Protein AF-A0A3D4B7D9-F1 (afdb_monomer_lite)

Secondary structure (DSSP, 8-state):
--SHHHHHHHHHHHHHHHHHHHHHHHHHHHS-----------SSPPP----SSEEEEEEEE-SSSSSS-EEEEEEEE--SSTT--EEEEEEE-B---SS---B-SS-EEEEEEES---EEEE--SSSSS-EEEEEE--BTTB--EEEEE---

Foldseek 3Di:
DPVVVVCVVCVVVVVVVVVVVVVVVCVVVPPPDDPPPPDDDDPDPDDDDDDPADWLDKDWAQAVPPPHIKIWTKGFPPPVPPQPGWIWIWIFDFPDDPPDTDTDPDIDIDTDGADKRDWDWDQPPPPPHTWIWIWHPDTPPGHIDTDIGHDD

Radius of gyration: 31.97 Å; chains: 1; bounding box: 98×68×41 Å

Structure (mmCIF, N/CA/C/O backbone):
data_AF-A0A3D4B7D9-F1
#
_entry.id   AF-A0A3D4B7D9-F1
#
loop_
_atom_site.group_PDB
_atom_site.id
_atom_site.type_symbol
_atom_site.label_atom_id
_atom_site.label_alt_id
_atom_site.label_comp_id
_atom_site.label_asym_id
_atom_site.label_entity_id
_atom_site.label_seq_id
_atom_site.pdbx_PDB_ins_code
_atom_site.Cartn_x
_atom_site.Cartn_y
_atom_site.Cartn_z
_atom_site.occupancy
_atom_site.B_iso_or_equiv
_atom_site.auth_seq_id
_atom_site.auth_comp_id
_atom_site.auth_asym_id
_atom_site.auth_atom_id
_atom_site.pdbx_PDB_model_num
ATOM 1 N N . MET A 1 1 ? -75.324 52.880 3.371 1.00 54.16 1 MET A N 1
ATOM 2 C CA . MET A 1 1 ? -75.728 51.461 3.255 1.00 54.16 1 MET A CA 1
ATOM 3 C C . MET A 1 1 ? -75.235 50.904 1.916 1.00 54.16 1 MET A C 1
ATOM 5 O O . MET A 1 1 ? -76.023 50.635 1.029 1.00 54.16 1 MET A O 1
ATOM 9 N N . ALA A 1 2 ? -73.912 50.842 1.736 1.00 48.03 2 ALA A N 1
ATOM 10 C CA . ALA A 1 2 ? -73.260 50.334 0.514 1.00 48.03 2 ALA A CA 1
ATOM 11 C C . ALA A 1 2 ? -71.881 49.701 0.804 1.00 48.03 2 ALA A C 1
ATOM 13 O O . ALA A 1 2 ? -71.382 48.933 -0.006 1.00 48.03 2 ALA A O 1
ATOM 14 N N . ILE A 1 3 ? -71.291 49.979 1.976 1.00 47.78 3 ILE A N 1
ATOM 15 C CA . ILE A 1 3 ? -69.984 49.443 2.389 1.00 47.78 3 ILE A CA 1
ATOM 16 C C . ILE A 1 3 ? -70.111 47.989 2.891 1.00 47.78 3 ILE A C 1
ATOM 18 O O . ILE A 1 3 ? -69.308 47.150 2.512 1.00 47.78 3 ILE A O 1
ATOM 22 N N . TYR A 1 4 ? -71.185 47.653 3.617 1.00 50.28 4 TYR A N 1
ATOM 23 C CA . TYR A 1 4 ? -71.401 46.303 4.170 1.00 50.28 4 TYR A CA 1
ATOM 24 C C . TYR A 1 4 ? -71.757 45.214 3.142 1.00 50.28 4 TYR A C 1
ATOM 26 O O . TYR A 1 4 ? -71.661 44.039 3.458 1.00 50.28 4 TYR A O 1
ATOM 34 N N . ILE A 1 5 ? -72.162 45.567 1.915 1.00 49.62 5 ILE A N 1
ATOM 35 C CA . ILE A 1 5 ? -72.546 44.564 0.896 1.00 49.62 5 ILE A CA 1
ATOM 36 C C . ILE A 1 5 ? -71.310 44.044 0.137 1.00 49.62 5 ILE A C 1
ATOM 38 O O . ILE A 1 5 ? -71.351 42.982 -0.480 1.00 49.62 5 ILE A O 1
ATOM 42 N N . LEU A 1 6 ? -70.193 44.781 0.174 1.00 45.75 6 LEU A N 1
ATOM 43 C CA . LEU A 1 6 ? -68.966 44.370 -0.508 1.00 45.75 6 LEU A CA 1
ATOM 44 C C . LEU A 1 6 ? -68.159 43.351 0.307 1.00 45.75 6 LEU A C 1
ATOM 46 O O . LEU A 1 6 ? -67.521 42.503 -0.306 1.00 45.75 6 LEU A O 1
ATOM 50 N N . GLU A 1 7 ? -68.211 43.385 1.644 1.00 53.72 7 GLU A N 1
ATOM 51 C CA . GLU A 1 7 ? -67.466 42.445 2.501 1.00 53.72 7 GLU A CA 1
ATOM 52 C C . GLU A 1 7 ? -67.925 40.991 2.294 1.00 53.72 7 GLU A C 1
ATOM 54 O O . GLU A 1 7 ? -67.091 40.133 1.999 1.00 53.72 7 GLU A O 1
ATOM 59 N N . ASP A 1 8 ? -69.237 40.730 2.275 1.00 58.09 8 ASP A N 1
ATOM 60 C CA . ASP A 1 8 ? -69.790 39.379 2.066 1.00 58.09 8 ASP A CA 1
ATOM 61 C C . ASP A 1 8 ? -69.411 38.763 0.706 1.00 58.09 8 ASP A C 1
ATOM 63 O O . ASP A 1 8 ? -69.271 37.545 0.581 1.00 58.09 8 ASP A O 1
ATOM 67 N N . LYS A 1 9 ? -69.218 39.589 -0.334 1.00 57.69 9 LYS A N 1
ATOM 68 C CA . LYS A 1 9 ? -68.866 39.102 -1.679 1.00 57.69 9 LYS A CA 1
ATOM 69 C C . LYS A 1 9 ? -67.440 38.540 -1.736 1.00 57.69 9 LYS A C 1
ATOM 71 O O . LYS A 1 9 ? -67.188 37.617 -2.509 1.00 57.69 9 LYS A O 1
ATOM 76 N N . TYR A 1 10 ? -66.523 39.073 -0.927 1.00 53.59 10 TYR A N 1
ATOM 77 C CA . TYR A 1 10 ? -65.098 38.730 -0.977 1.00 53.59 10 TYR A CA 1
ATOM 78 C C . TYR A 1 10 ? -64.628 37.860 0.198 1.00 53.59 10 TYR A C 1
ATOM 80 O O . TYR A 1 10 ? -63.494 37.394 0.172 1.00 53.59 10 TYR A O 1
ATOM 88 N N . GLU A 1 11 ? -65.479 37.563 1.186 1.00 66.69 11 GLU A N 1
ATOM 89 C CA . GLU A 1 11 ? -65.203 36.629 2.298 1.00 66.69 11 GLU A CA 1
ATOM 90 C C . GLU A 1 11 ? -64.616 35.288 1.813 1.00 66.69 11 GLU A C 1
ATOM 92 O O . GLU A 1 11 ? -63.596 34.814 2.323 1.00 66.69 11 GLU A O 1
ATOM 97 N N . SER A 1 12 ? -65.201 34.705 0.759 1.00 63.66 12 SER A N 1
ATOM 98 C CA . SER A 1 12 ? -64.727 33.440 0.176 1.00 63.66 12 SER A CA 1
ATOM 99 C C . SER A 1 12 ? -63.364 33.567 -0.519 1.00 63.66 12 SER A C 1
ATOM 101 O O . SER A 1 12 ? -62.522 32.671 -0.403 1.00 63.66 12 SER A O 1
ATOM 103 N N . GLU A 1 13 ? -63.100 34.696 -1.180 1.00 68.12 13 GLU A N 1
ATOM 104 C CA . GLU A 1 13 ? -61.814 34.998 -1.815 1.00 68.12 13 GLU A CA 1
ATOM 105 C C . GLU A 1 13 ? -60.737 35.283 -0.762 1.00 68.12 13 GLU A C 1
ATOM 107 O O . GLU A 1 13 ? -59.624 34.779 -0.873 1.00 68.12 13 GLU A O 1
ATOM 112 N N . ILE A 1 14 ? -61.071 35.987 0.323 1.00 66.56 14 ILE A N 1
ATOM 113 C CA . ILE A 1 14 ? -60.179 36.254 1.460 1.00 66.56 14 ILE A CA 1
ATOM 114 C C . ILE A 1 14 ? -59.838 34.955 2.196 1.00 66.56 14 ILE A C 1
ATOM 116 O O . ILE A 1 14 ? -58.674 34.732 2.537 1.00 66.56 14 ILE A O 1
ATOM 120 N N . ALA A 1 15 ? -60.812 34.071 2.424 1.00 67.94 15 ALA A N 1
ATOM 121 C CA . ALA A 1 15 ? -60.575 32.753 3.013 1.00 67.94 15 ALA A CA 1
ATOM 122 C C . ALA A 1 15 ? -59.657 31.898 2.124 1.00 67.94 15 ALA A C 1
ATOM 124 O O . ALA A 1 15 ? -58.736 31.236 2.612 1.00 67.94 15 ALA A O 1
ATOM 125 N N . THR A 1 16 ? -59.859 31.975 0.810 1.00 69.25 16 THR A N 1
ATOM 126 C CA . THR A 1 16 ? -59.047 31.291 -0.199 1.00 69.25 16 THR A CA 1
ATOM 127 C C . THR A 1 16 ? -57.619 31.847 -0.242 1.00 69.25 16 THR A C 1
ATOM 129 O O . THR A 1 16 ? -56.660 31.079 -0.179 1.00 69.25 16 THR A O 1
ATOM 132 N N . MET A 1 17 ? -57.453 33.171 -0.227 1.00 66.75 17 MET A N 1
ATOM 133 C CA . MET A 1 17 ? -56.151 33.842 -0.167 1.00 66.75 17 MET A CA 1
ATOM 134 C C . MET A 1 17 ? -55.413 33.540 1.142 1.00 66.75 17 MET A C 1
ATOM 136 O O . MET A 1 17 ? -54.228 33.229 1.106 1.00 66.75 17 MET A O 1
ATOM 140 N N . LYS A 1 18 ? -56.097 33.525 2.295 1.00 69.81 18 LYS A N 1
ATOM 141 C CA . LYS A 1 18 ? -55.509 33.104 3.583 1.00 69.81 18 LYS A CA 1
ATOM 142 C C . LYS A 1 18 ? -55.033 31.651 3.543 1.00 69.81 18 LYS A C 1
ATOM 144 O O . LYS A 1 18 ? -53.957 31.356 4.056 1.00 69.81 18 LYS A O 1
ATOM 149 N N . LYS A 1 19 ? -55.793 30.755 2.903 1.00 70.06 19 LYS A N 1
ATOM 150 C CA . LYS A 1 19 ? -55.427 29.342 2.729 1.00 70.06 19 LYS A CA 1
ATOM 151 C C . LYS A 1 19 ? -54.210 29.176 1.817 1.00 70.06 19 LYS A C 1
ATOM 153 O O . LYS A 1 19 ? -53.315 28.412 2.160 1.00 70.06 19 LYS A O 1
ATOM 158 N N . TYR A 1 20 ? -54.137 29.909 0.704 1.00 69.06 20 TYR A N 1
ATOM 159 C CA . TYR A 1 20 ? -52.967 29.880 -0.180 1.00 69.06 20 TYR A CA 1
ATOM 160 C C . TYR A 1 20 ? -51.727 30.494 0.471 1.00 69.06 20 TYR A C 1
ATOM 162 O O . TYR A 1 20 ? -50.652 29.910 0.368 1.00 69.06 20 TYR A O 1
ATOM 170 N N . THR A 1 21 ? -51.871 31.594 1.216 1.00 65.12 21 THR A N 1
ATOM 171 C CA . THR A 1 21 ? -50.776 32.170 2.010 1.00 65.12 21 THR A CA 1
ATOM 172 C C . THR A 1 21 ? -50.291 31.187 3.070 1.00 65.12 21 THR A C 1
ATOM 174 O O . THR A 1 21 ? -49.089 31.007 3.222 1.00 65.12 21 THR A O 1
ATOM 177 N N . LEU A 1 22 ? -51.201 30.487 3.756 1.00 65.19 22 LEU A N 1
ATOM 178 C CA . LEU A 1 22 ? -50.851 29.466 4.743 1.00 65.19 22 LEU A CA 1
ATOM 179 C C . LEU A 1 22 ? -50.158 28.253 4.104 1.00 65.19 22 LEU A C 1
ATOM 181 O O . LEU A 1 22 ? -49.173 27.769 4.647 1.00 65.19 22 LEU A O 1
ATOM 185 N N . ILE A 1 23 ? -50.622 27.782 2.942 1.00 63.97 23 ILE A N 1
ATOM 186 C CA . ILE A 1 23 ? -49.997 26.673 2.200 1.00 63.97 23 ILE A CA 1
ATOM 187 C C . ILE A 1 23 ? -48.608 27.069 1.684 1.00 63.97 23 ILE A C 1
ATOM 189 O O . ILE A 1 23 ? -47.671 26.285 1.817 1.00 63.97 23 ILE A O 1
ATOM 193 N N . MET A 1 24 ? -48.448 28.281 1.144 1.00 59.94 24 MET A N 1
ATOM 194 C CA . MET A 1 24 ? -47.143 28.814 0.740 1.00 59.94 24 MET A CA 1
ATOM 195 C C . MET A 1 24 ? -46.204 28.935 1.943 1.00 59.94 24 MET A C 1
ATOM 197 O O . MET A 1 24 ? -45.053 28.520 1.854 1.00 59.94 24 MET A O 1
ATOM 201 N N . PHE A 1 25 ? -46.696 29.417 3.088 1.00 60.09 25 PHE A N 1
ATOM 202 C CA . PHE A 1 25 ? -45.924 29.481 4.329 1.00 60.09 25 PHE A CA 1
ATOM 203 C C . PHE A 1 25 ? -45.503 28.076 4.788 1.00 60.09 25 PHE A C 1
ATOM 205 O O . PHE A 1 25 ? -44.326 27.836 5.025 1.00 60.09 25 PHE A O 1
ATOM 212 N N . ILE A 1 26 ? -46.416 27.100 4.810 1.00 57.97 26 ILE A N 1
ATOM 213 C CA . ILE A 1 26 ? -46.094 25.711 5.170 1.00 57.97 26 ILE A CA 1
ATOM 214 C C . ILE A 1 26 ? -45.082 25.101 4.188 1.00 57.97 26 ILE A C 1
ATOM 216 O O . ILE A 1 26 ? -44.156 24.440 4.644 1.00 57.97 26 ILE A O 1
ATOM 220 N N . MET A 1 27 ? -45.177 25.347 2.874 1.00 57.84 27 MET A N 1
ATOM 221 C CA . MET A 1 27 ? -44.172 24.876 1.905 1.00 57.84 27 MET A CA 1
ATOM 222 C C . MET A 1 27 ? -42.788 25.482 2.163 1.00 57.84 27 MET A C 1
ATOM 224 O O . MET A 1 27 ? -41.807 24.748 2.169 1.00 57.84 27 MET A O 1
ATOM 228 N N . TYR A 1 28 ? -42.691 26.787 2.435 1.00 55.75 28 TYR A N 1
ATOM 229 C CA . TYR A 1 28 ? -41.407 27.437 2.733 1.00 55.75 28 TYR A CA 1
ATOM 230 C C . TYR A 1 28 ? -40.795 26.995 4.074 1.00 55.75 28 TYR A C 1
ATOM 232 O O . TYR A 1 28 ? -39.575 27.008 4.207 1.00 55.75 28 TYR A O 1
ATOM 240 N N . PHE A 1 29 ? -41.615 26.570 5.042 1.00 56.88 29 PHE A N 1
ATOM 241 C CA . PHE A 1 29 ? -41.163 26.079 6.352 1.00 56.88 29 PHE A CA 1
ATOM 242 C C . PHE A 1 29 ? -41.018 24.544 6.449 1.00 56.88 29 PHE A C 1
ATOM 244 O O . PHE A 1 29 ? -40.493 24.059 7.448 1.00 56.88 29 PHE A O 1
ATOM 251 N N . THR A 1 30 ? -41.460 23.771 5.446 1.00 50.44 30 THR A N 1
ATOM 252 C CA . THR A 1 30 ? -41.296 22.297 5.400 1.00 50.44 30 THR A CA 1
ATOM 253 C C . THR A 1 30 ? -40.180 21.829 4.477 1.00 50.44 30 THR A C 1
ATOM 255 O O . THR A 1 30 ? -39.784 20.668 4.564 1.00 50.44 30 THR A O 1
ATOM 258 N N 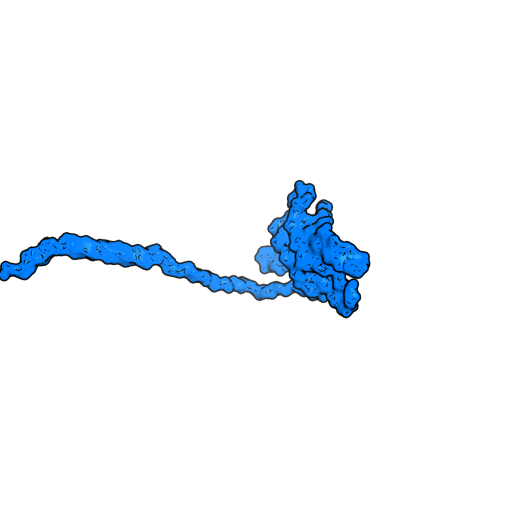. VAL A 1 31 ? -39.619 22.704 3.635 1.00 53.34 31 VAL A N 1
ATOM 259 C CA . VAL A 1 31 ? -38.313 22.424 3.031 1.00 53.34 31 VAL A CA 1
ATOM 260 C C . VAL A 1 31 ? -37.284 22.512 4.161 1.00 53.34 31 VAL A C 1
ATOM 262 O O . VAL A 1 31 ? -37.145 23.592 4.740 1.00 53.34 31 VAL A O 1
ATOM 265 N N . PRO A 1 32 ? -36.570 21.428 4.517 1.00 58.22 32 PRO A N 1
ATOM 266 C CA . PRO A 1 32 ? -35.482 21.534 5.474 1.00 58.22 32 PRO A CA 1
ATOM 267 C C . PRO A 1 32 ? -34.445 22.514 4.915 1.00 58.22 32 PRO A C 1
ATOM 269 O O . PRO A 1 32 ? -33.740 22.235 3.944 1.00 58.22 32 PRO A O 1
ATOM 272 N N . VAL A 1 33 ? -34.407 23.705 5.511 1.00 58.00 33 VAL A N 1
ATOM 273 C CA . VAL A 1 33 ? -33.343 24.684 5.326 1.00 58.00 33 VAL A CA 1
ATOM 274 C C . VAL A 1 33 ? -32.049 24.047 5.825 1.00 58.00 33 VAL A C 1
ATOM 276 O O . VAL A 1 33 ? -31.991 23.507 6.925 1.00 58.00 33 VAL A O 1
ATOM 279 N N . SER A 1 34 ? -31.035 24.119 4.964 1.00 56.38 34 SER A N 1
ATOM 280 C CA . SER A 1 34 ? -29.659 23.657 5.138 1.00 56.38 34 SER A CA 1
ATOM 281 C C . SER A 1 34 ? -29.480 22.170 5.467 1.00 56.38 34 SER A C 1
ATOM 283 O O . SER A 1 34 ? -29.501 21.750 6.620 1.00 56.38 34 SER A O 1
ATOM 285 N N . ALA A 1 35 ? -29.070 21.402 4.458 1.00 58.59 35 ALA A N 1
ATOM 286 C CA . ALA A 1 35 ? -27.966 20.471 4.666 1.00 58.59 35 ALA A CA 1
ATOM 287 C C . ALA A 1 35 ? -26.714 21.304 5.000 1.00 58.59 35 ALA A C 1
ATOM 289 O O . ALA A 1 35 ? -25.892 21.608 4.137 1.00 58.59 35 ALA A O 1
ATOM 290 N N . GLN A 1 36 ? -26.627 21.784 6.239 1.00 60.09 36 GLN A N 1
ATOM 291 C CA . GLN A 1 36 ? -25.378 22.290 6.775 1.00 60.09 36 GLN A CA 1
ATOM 292 C C . GLN A 1 36 ? -24.463 21.070 6.830 1.00 60.09 36 GLN A C 1
ATOM 294 O O . GLN A 1 36 ? -24.823 20.075 7.451 1.00 60.09 36 GLN A O 1
ATOM 299 N N . MET A 1 37 ? -23.346 21.085 6.095 1.00 58.12 37 MET A N 1
ATOM 300 C CA . MET A 1 37 ? 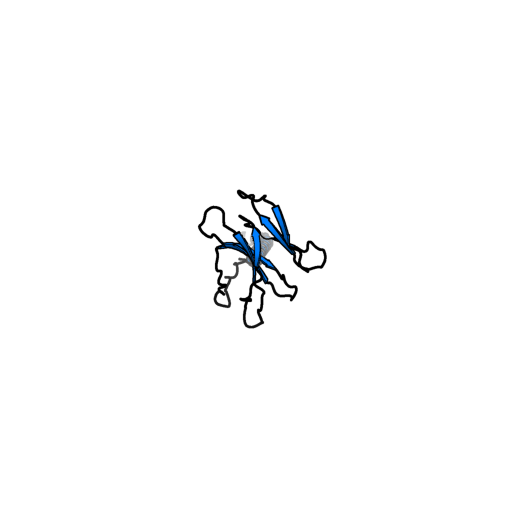-22.349 20.032 6.265 1.00 58.12 37 MET A CA 1
ATOM 301 C C . MET A 1 37 ? -21.967 20.033 7.740 1.00 58.12 37 MET A C 1
ATOM 303 O O . MET A 1 37 ? -21.416 21.026 8.223 1.00 58.12 37 MET A O 1
ATOM 307 N N . ASP A 1 38 ? -22.317 18.957 8.445 1.00 64.00 38 ASP A N 1
ATOM 308 C CA . ASP A 1 38 ? -21.889 18.743 9.817 1.00 64.00 38 ASP A CA 1
ATOM 309 C C . ASP A 1 38 ? -20.386 19.003 9.877 1.00 64.00 38 ASP A C 1
ATOM 311 O O . ASP A 1 38 ? -19.607 18.488 9.066 1.00 64.00 38 ASP A O 1
ATOM 315 N N . HIS A 1 39 ? -19.975 19.870 10.798 1.00 70.00 39 HIS A N 1
ATOM 316 C CA . HIS A 1 39 ? -18.566 20.138 11.018 1.00 70.00 39 HIS A CA 1
ATOM 317 C C . HIS A 1 39 ? -17.877 18.804 11.326 1.00 70.00 39 HIS A C 1
ATOM 319 O O . HIS A 1 39 ? -18.151 18.178 12.351 1.00 70.00 39 HIS A O 1
ATOM 325 N N . VAL A 1 40 ? -16.994 18.352 10.431 1.00 73.94 40 VAL A N 1
ATOM 326 C CA . VAL A 1 40 ? -16.244 17.109 10.628 1.00 73.94 40 VAL A CA 1
ATOM 327 C C . VAL A 1 40 ? -15.330 17.302 11.835 1.00 73.94 40 VAL A C 1
ATOM 329 O O . VAL A 1 40 ? -14.364 18.064 11.783 1.00 73.94 40 VAL A O 1
ATOM 332 N N . THR A 1 41 ? -15.654 16.631 12.938 1.00 77.88 41 THR A N 1
ATOM 333 C CA . THR A 1 41 ? -14.828 16.598 14.148 1.00 77.88 41 THR A CA 1
ATOM 334 C C . THR A 1 41 ? -14.078 15.272 14.209 1.00 77.88 41 THR A C 1
ATOM 336 O O . THR A 1 41 ? -14.645 14.201 13.997 1.00 77.88 41 THR A O 1
ATOM 339 N N . PHE A 1 42 ? -12.773 15.335 14.474 1.00 79.50 42 PHE A N 1
ATOM 340 C CA . PHE A 1 42 ? -11.931 14.147 14.605 1.00 79.50 42 PHE A CA 1
ATOM 341 C C . PHE A 1 42 ? -11.837 13.752 16.080 1.00 79.50 42 PHE A C 1
ATOM 343 O O . PHE A 1 42 ? -11.387 14.535 16.912 1.00 79.50 42 PHE A O 1
ATOM 350 N N . LEU A 1 43 ? -12.259 12.526 16.399 1.00 78.94 43 LEU A N 1
ATOM 351 C CA . LEU A 1 43 ? -12.373 12.029 17.778 1.00 78.94 43 LEU 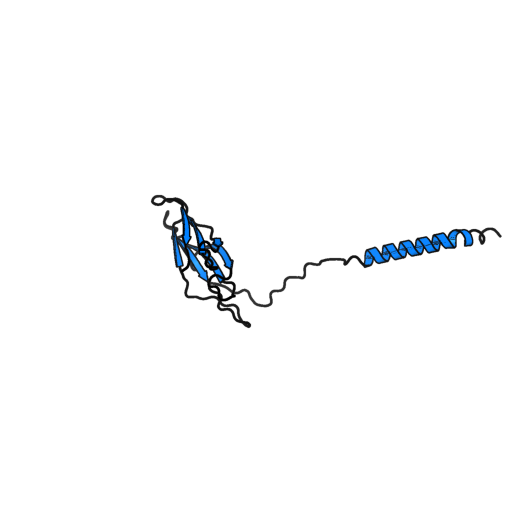A CA 1
ATOM 352 C C . LEU A 1 43 ? -11.022 11.767 18.466 1.00 78.94 43 LEU A C 1
ATOM 354 O O . LEU A 1 43 ? -10.980 11.559 19.677 1.00 78.94 43 LEU A O 1
ATOM 358 N N . ARG A 1 44 ? -9.920 11.718 17.707 1.00 81.69 44 ARG A N 1
ATOM 359 C CA . ARG A 1 44 ? -8.578 11.383 18.203 1.00 81.69 44 ARG A CA 1
ATOM 360 C C . ARG A 1 44 ? -7.508 12.229 17.495 1.00 81.69 44 ARG A C 1
ATOM 362 O O . ARG A 1 44 ? -7.731 12.637 16.353 1.00 81.69 44 ARG A O 1
ATOM 369 N N . PRO A 1 45 ? -6.345 12.475 18.133 1.00 83.88 45 PRO A N 1
ATOM 370 C CA . PRO A 1 45 ? -5.198 13.092 17.472 1.00 83.88 45 PRO A CA 1
ATOM 371 C C . PRO A 1 45 ? -4.776 12.327 16.206 1.00 83.88 45 PRO A C 1
ATOM 373 O O . PRO A 1 45 ? -4.981 11.112 16.131 1.00 83.88 45 PRO A O 1
ATOM 376 N N . PRO A 1 46 ? -4.152 13.002 15.223 1.00 83.62 46 PRO A N 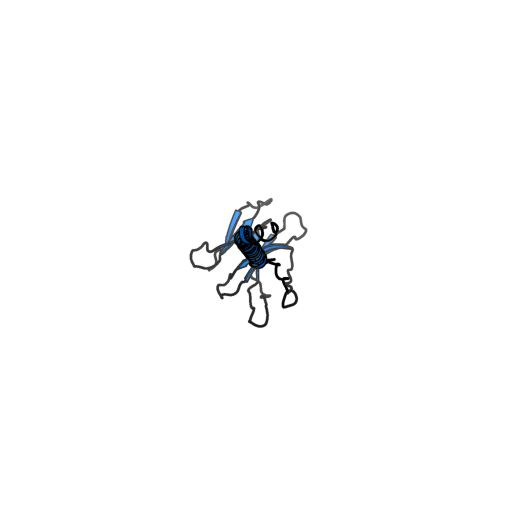1
ATOM 377 C CA . PRO A 1 46 ? -3.679 12.343 14.016 1.00 83.62 46 PRO A CA 1
ATOM 378 C C . PRO A 1 46 ? -2.600 11.314 14.352 1.00 83.62 46 PRO A C 1
ATOM 380 O O . PRO A 1 46 ? -1.654 11.590 15.094 1.00 83.62 46 PRO A O 1
ATOM 383 N N . ILE A 1 47 ? -2.719 10.140 13.745 1.00 87.50 47 ILE A N 1
ATOM 384 C CA . ILE A 1 47 ? -1.732 9.071 13.870 1.00 87.50 47 ILE A CA 1
ATOM 385 C C . ILE A 1 47 ? -0.637 9.305 12.841 1.00 87.50 47 ILE A C 1
ATOM 387 O O . ILE A 1 47 ? -0.907 9.589 11.674 1.00 87.50 47 ILE A O 1
ATOM 391 N N . ARG A 1 48 ? 0.616 9.199 13.282 1.00 86.81 48 ARG A N 1
ATOM 392 C CA . ARG A 1 48 ? 1.786 9.364 12.420 1.00 86.81 48 ARG A CA 1
ATOM 393 C C . ARG A 1 48 ? 2.391 8.006 12.116 1.00 86.81 48 ARG A C 1
ATOM 395 O O . ARG A 1 48 ? 2.830 7.313 13.026 1.00 86.81 48 ARG A O 1
ATOM 402 N N . ILE A 1 49 ? 2.456 7.670 10.833 1.00 87.38 49 ILE A N 1
ATOM 403 C CA . ILE A 1 49 ? 3.170 6.493 10.343 1.00 87.38 49 ILE A CA 1
ATOM 404 C C . ILE A 1 49 ? 4.515 6.980 9.794 1.00 87.38 49 ILE A C 1
ATOM 406 O O . ILE A 1 49 ? 4.533 7.649 8.758 1.00 87.38 49 ILE A O 1
ATOM 410 N N . PRO A 1 50 ? 5.639 6.718 10.483 1.00 84.00 50 PRO A N 1
ATOM 411 C CA . PRO A 1 50 ? 6.941 7.157 10.010 1.00 84.00 50 PRO A CA 1
ATOM 412 C C . PRO A 1 50 ? 7.331 6.400 8.737 1.00 84.00 50 PRO A C 1
ATOM 414 O O . PRO A 1 50 ? 7.230 5.171 8.650 1.00 84.00 50 PRO A O 1
ATOM 417 N N . ILE A 1 51 ? 7.810 7.151 7.750 1.00 81.12 51 ILE A N 1
ATOM 418 C CA . ILE A 1 51 ? 8.330 6.627 6.489 1.00 81.12 51 ILE A CA 1
ATOM 419 C C . ILE A 1 51 ? 9.766 7.113 6.296 1.00 81.12 51 ILE A C 1
ATOM 421 O O . ILE A 1 51 ? 10.096 8.247 6.625 1.00 81.12 51 ILE A O 1
ATOM 425 N N . GLU A 1 52 ? 10.623 6.228 5.792 1.00 77.06 52 GLU A N 1
ATOM 426 C CA . GLU A 1 52 ? 12.059 6.492 5.592 1.00 77.06 52 GLU A CA 1
ATOM 427 C C . GLU A 1 52 ? 12.338 7.274 4.293 1.00 77.06 52 GLU A C 1
ATOM 429 O O . GLU A 1 52 ? 13.425 7.814 4.120 1.00 77.06 52 GLU A O 1
ATOM 434 N N . TYR A 1 53 ? 11.358 7.338 3.386 1.00 78.75 53 TYR A N 1
ATOM 435 C CA . TYR A 1 53 ? 11.495 7.849 2.021 1.00 78.75 53 TYR A CA 1
ATOM 436 C C . TYR A 1 53 ? 10.242 8.613 1.584 1.00 78.75 53 TYR A C 1
ATOM 438 O O . TYR A 1 53 ? 9.215 8.557 2.262 1.00 78.75 53 TYR A O 1
ATOM 446 N N . TYR A 1 54 ? 10.295 9.278 0.426 1.00 84.38 54 TYR A N 1
ATOM 447 C CA . TYR A 1 54 ? 9.122 9.928 -0.157 1.00 84.38 54 TYR A CA 1
ATOM 448 C C . TYR A 1 54 ? 8.041 8.902 -0.501 1.00 84.38 54 TYR A C 1
ATOM 450 O O . TYR A 1 54 ? 8.325 7.865 -1.100 1.00 84.38 54 TYR A O 1
ATOM 458 N N . LEU A 1 55 ? 6.794 9.208 -0.149 1.00 85.56 55 LEU A N 1
ATOM 459 C CA . LEU A 1 55 ? 5.636 8.415 -0.542 1.00 85.56 55 LEU A CA 1
ATOM 460 C C . LEU A 1 55 ? 5.087 8.966 -1.858 1.00 85.56 55 LEU A C 1
ATOM 462 O O . LEU A 1 55 ? 4.649 10.112 -1.907 1.00 85.56 55 LEU A O 1
ATOM 466 N N . GLY A 1 56 ? 5.133 8.162 -2.918 1.00 85.19 56 GLY A N 1
ATOM 467 C CA . GLY A 1 56 ? 4.609 8.549 -4.228 1.00 85.19 56 GLY A CA 1
ATOM 468 C C . GLY A 1 56 ? 3.098 8.362 -4.337 1.00 85.19 56 GLY A C 1
ATOM 469 O O . GLY A 1 56 ? 2.404 9.213 -4.885 1.00 85.19 56 GLY A O 1
ATOM 470 N N . HIS A 1 57 ? 2.591 7.251 -3.803 1.00 90.75 57 HIS A N 1
ATOM 471 C CA . HIS A 1 57 ? 1.179 6.881 -3.866 1.00 90.75 57 HIS A CA 1
ATOM 472 C C . HIS A 1 57 ? 0.819 5.917 -2.738 1.00 90.75 57 HIS A C 1
ATOM 474 O O . HIS A 1 57 ? 1.687 5.183 -2.256 1.00 90.75 57 HIS A O 1
ATOM 480 N N . ILE A 1 58 ? -0.455 5.905 -2.345 1.00 93.12 58 ILE A N 1
ATOM 481 C CA . ILE A 1 58 ? -1.003 5.018 -1.318 1.00 93.12 58 ILE A CA 1
ATOM 482 C C . ILE A 1 58 ? -2.363 4.471 -1.761 1.00 93.12 58 ILE A C 1
ATOM 484 O O . ILE A 1 58 ? -3.172 5.191 -2.337 1.00 93.12 58 ILE A O 1
ATOM 488 N N . GLN A 1 59 ? -2.586 3.192 -1.493 1.00 95.38 59 GLN A N 1
ATOM 489 C CA . GLN A 1 59 ? -3.845 2.471 -1.634 1.00 95.38 59 GLN A CA 1
ATOM 490 C C . GLN A 1 59 ? -4.292 1.986 -0.258 1.00 95.38 59 GLN A C 1
ATOM 492 O O . GLN A 1 59 ? -3.465 1.756 0.629 1.00 95.38 59 GLN A O 1
ATOM 497 N N . VAL A 1 60 ? -5.605 1.861 -0.089 1.00 95.50 60 VAL A N 1
ATOM 498 C CA . VAL A 1 60 ? -6.248 1.596 1.199 1.00 95.50 60 VAL A CA 1
ATOM 499 C C . VAL A 1 60 ? -7.278 0.490 0.998 1.00 95.50 60 VAL A C 1
ATOM 501 O O . VAL A 1 60 ? -8.315 0.727 0.382 1.00 95.50 60 VAL A O 1
ATOM 504 N N . GLN A 1 61 ? -6.974 -0.720 1.468 1.00 94.19 61 GLN A N 1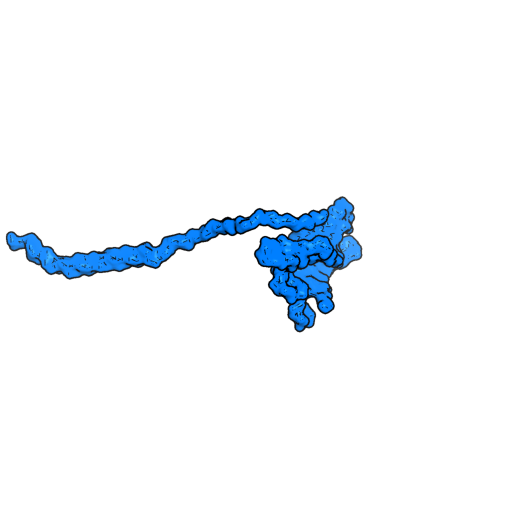
ATOM 505 C CA . GLN A 1 61 ? -7.812 -1.911 1.288 1.00 94.19 61 GLN A CA 1
ATOM 506 C C . GLN A 1 61 ? -7.376 -3.020 2.250 1.00 94.19 61 GLN A C 1
ATOM 508 O O . GLN A 1 61 ? -6.230 -3.025 2.680 1.00 94.19 61 GLN A O 1
ATOM 513 N N . ASP A 1 62 ? -8.268 -3.952 2.584 1.00 93.81 62 ASP A N 1
ATOM 514 C CA . ASP A 1 62 ? -7.899 -5.192 3.280 1.00 93.81 62 ASP A CA 1
ATOM 515 C C . ASP A 1 62 ? -7.027 -6.055 2.357 1.00 93.81 62 ASP A C 1
ATOM 517 O O . ASP A 1 62 ? -7.511 -6.612 1.367 1.00 93.81 62 ASP A O 1
ATOM 521 N N . PHE A 1 63 ? -5.720 -6.060 2.616 1.00 92.50 63 PHE A N 1
ATOM 522 C CA . PHE A 1 63 ? -4.741 -6.685 1.740 1.00 92.50 63 PHE A CA 1
ATOM 523 C C . PHE A 1 63 ? -4.455 -8.123 2.175 1.00 92.50 63 PHE A C 1
ATOM 525 O O . PHE A 1 63 ? -4.331 -9.011 1.323 1.00 92.50 63 PHE A O 1
ATOM 532 N N . ASP A 1 64 ? -4.362 -8.374 3.484 1.00 90.25 64 ASP A N 1
ATOM 533 C CA . ASP A 1 64 ? -4.092 -9.715 4.005 1.00 90.25 64 ASP A CA 1
ATOM 534 C C . ASP A 1 64 ? -5.347 -10.590 4.190 1.00 90.25 64 ASP A C 1
ATOM 536 O O . ASP A 1 64 ? -5.220 -11.821 4.214 1.00 90.25 64 ASP A O 1
ATOM 540 N N . GLY A 1 65 ? -6.543 -9.999 4.136 1.00 90.69 65 GLY A N 1
ATOM 541 C CA . GLY A 1 65 ? -7.836 -10.682 4.181 1.00 90.69 65 GLY A CA 1
ATOM 542 C C . GLY A 1 65 ? -8.363 -10.900 5.599 1.00 90.69 65 GLY A C 1
ATOM 543 O O . GLY A 1 65 ? -9.197 -11.787 5.800 1.00 90.69 65 GLY A O 1
ATOM 544 N N . ASP A 1 66 ? -7.855 -10.164 6.592 1.00 93.12 66 ASP A N 1
ATOM 545 C CA . ASP A 1 66 ? -8.267 -10.291 7.995 1.00 93.12 66 ASP A CA 1
ATOM 546 C C . ASP A 1 66 ? -9.524 -9.470 8.355 1.00 93.12 66 ASP A C 1
ATOM 548 O O . ASP A 1 66 ? -10.014 -9.532 9.489 1.00 93.12 66 ASP A O 1
ATOM 552 N N . GLY A 1 67 ? -10.079 -8.733 7.388 1.00 93.38 67 GLY A N 1
ATOM 553 C CA . GLY A 1 67 ? -11.238 -7.862 7.548 1.00 93.38 67 GLY A CA 1
ATOM 554 C C . GLY A 1 67 ? -10.897 -6.437 7.988 1.00 93.38 67 GLY A C 1
ATOM 555 O O . GLY A 1 67 ? -11.815 -5.632 8.185 1.00 93.38 67 GLY A O 1
ATOM 556 N N . LYS A 1 68 ? -9.616 -6.089 8.156 1.00 94.50 68 LYS A N 1
ATOM 557 C CA . LYS A 1 68 ? -9.165 -4.737 8.503 1.00 94.50 68 LYS A CA 1
ATOM 558 C C . LYS A 1 68 ? -8.513 -4.066 7.306 1.00 94.50 68 LYS A C 1
ATOM 560 O O . LYS A 1 68 ? -7.781 -4.650 6.528 1.00 94.50 68 LYS A O 1
ATOM 565 N N . THR A 1 69 ? -8.767 -2.771 7.165 1.00 94.94 69 THR A N 1
ATOM 566 C CA . THR A 1 69 ? -8.227 -1.995 6.049 1.00 94.94 69 THR A CA 1
ATOM 567 C C . THR A 1 69 ? -6.739 -1.707 6.236 1.00 94.94 69 THR A C 1
ATOM 569 O O . THR A 1 69 ? -6.385 -0.899 7.097 1.00 94.94 69 THR A O 1
ATOM 572 N N . ASP A 1 70 ? -5.892 -2.306 5.406 1.00 94.94 70 ASP A N 1
ATOM 573 C CA . ASP A 1 70 ? -4.451 -2.065 5.346 1.00 94.94 70 ASP A CA 1
ATOM 574 C C . ASP A 1 70 ? -4.099 -0.842 4.491 1.00 94.94 70 ASP A C 1
ATOM 576 O O . ASP A 1 70 ? -4.935 -0.259 3.793 1.00 94.94 70 ASP A O 1
ATOM 580 N N . LEU A 1 71 ? -2.820 -0.461 4.525 1.00 94.19 71 LEU A N 1
ATOM 581 C CA . LEU A 1 71 ? -2.253 0.543 3.632 1.00 94.19 71 LEU A CA 1
ATOM 582 C C . LEU A 1 71 ? -1.155 -0.082 2.775 1.00 94.19 71 LEU A C 1
ATOM 584 O O . LEU A 1 71 ? -0.242 -0.725 3.294 1.00 94.19 71 LEU A O 1
ATOM 588 N N . VAL A 1 72 ? -1.177 0.185 1.474 1.00 93.00 72 VAL A N 1
ATOM 589 C CA . VAL A 1 72 ? -0.118 -0.221 0.543 1.00 93.00 72 VAL A CA 1
ATOM 590 C C . VAL A 1 72 ? 0.405 1.011 -0.167 1.00 93.00 72 VAL A C 1
ATOM 592 O O . VAL A 1 72 ? -0.356 1.732 -0.801 1.00 93.00 72 VAL A O 1
ATOM 595 N N . GLY A 1 73 ? 1.701 1.287 -0.066 1.00 90.88 73 GLY A N 1
ATOM 596 C CA . GLY A 1 73 ? 2.284 2.493 -0.642 1.00 90.88 73 GLY A CA 1
ATOM 597 C C . GLY A 1 73 ? 3.548 2.244 -1.437 1.00 90.88 73 GLY A C 1
ATOM 598 O O . GLY A 1 73 ? 4.306 1.313 -1.167 1.00 90.88 73 GLY A O 1
ATOM 599 N N . VAL A 1 74 ? 3.785 3.126 -2.402 1.00 89.44 74 VAL A N 1
ATOM 600 C CA . VAL A 1 74 ? 5.026 3.171 -3.177 1.00 89.44 74 VAL A CA 1
ATOM 601 C C . VAL A 1 74 ? 5.958 4.181 -2.531 1.00 89.44 74 VAL A C 1
ATOM 603 O O . VAL A 1 74 ? 5.665 5.379 -2.502 1.00 89.44 74 VAL A O 1
ATOM 606 N N . LEU A 1 75 ? 7.086 3.698 -2.022 1.00 86.81 75 LEU A N 1
ATOM 607 C CA . LEU A 1 75 ? 8.169 4.538 -1.536 1.00 86.81 75 LEU A CA 1
ATOM 608 C C . LEU A 1 75 ? 9.197 4.741 -2.633 1.00 86.81 75 LEU A C 1
ATOM 610 O O . LEU A 1 75 ? 9.587 3.796 -3.317 1.00 86.81 75 LEU A O 1
ATOM 614 N N . ILE A 1 76 ? 9.655 5.979 -2.744 1.00 81.69 76 ILE A N 1
ATOM 615 C CA . ILE A 1 76 ? 10.674 6.411 -3.686 1.00 81.69 76 ILE A CA 1
ATOM 616 C C . ILE A 1 76 ? 11.961 6.612 -2.891 1.00 81.69 76 ILE A C 1
ATOM 618 O O . ILE A 1 76 ? 12.118 7.626 -2.207 1.00 81.69 76 ILE A O 1
ATOM 622 N N . ASP A 1 77 ? 12.864 5.631 -2.961 1.00 77.06 77 ASP A N 1
ATOM 623 C CA . ASP A 1 77 ? 14.222 5.765 -2.434 1.00 77.06 77 ASP A CA 1
ATOM 624 C C . ASP A 1 77 ? 15.004 6.657 -3.396 1.00 77.06 77 ASP A C 1
ATOM 626 O O . ASP A 1 77 ? 15.658 6.182 -4.323 1.00 77.06 77 ASP A O 1
ATOM 630 N N . ASP A 1 78 ? 14.860 7.971 -3.221 1.00 66.19 78 ASP A N 1
ATOM 631 C CA . ASP A 1 78 ? 15.639 8.959 -3.958 1.00 66.19 78 ASP A CA 1
ATOM 632 C C . ASP A 1 78 ? 17.050 9.034 -3.374 1.00 66.19 78 ASP A C 1
ATOM 634 O O . ASP A 1 78 ? 17.470 10.007 -2.738 1.00 66.19 78 ASP A O 1
ATOM 638 N N . ASN A 1 79 ? 17.788 7.939 -3.536 1.00 61.03 79 ASN A N 1
ATOM 639 C CA . ASN A 1 79 ? 19.210 7.950 -3.300 1.00 61.03 79 ASN A CA 1
ATOM 640 C C . ASN A 1 79 ? 19.778 8.923 -4.337 1.00 61.03 79 ASN A C 1
ATOM 642 O O . ASN A 1 79 ? 19.760 8.610 -5.525 1.00 61.03 79 ASN A O 1
ATOM 646 N N . ARG A 1 80 ? 20.220 10.109 -3.885 1.00 54.62 80 ARG A N 1
ATOM 647 C CA . ARG A 1 80 ? 20.556 11.331 -4.664 1.00 54.62 80 ARG A CA 1
ATOM 648 C C . ARG A 1 80 ? 21.583 11.159 -5.800 1.00 54.62 80 ARG A C 1
ATOM 650 O O . ARG A 1 80 ? 22.059 12.138 -6.369 1.00 54.62 80 ARG A O 1
ATOM 657 N N . SER A 1 81 ? 21.978 9.932 -6.099 1.00 53.72 81 SER A N 1
ATOM 658 C CA . SER A 1 81 ? 22.761 9.563 -7.264 1.00 53.72 81 SER A CA 1
ATOM 659 C C . SER A 1 81 ? 21.855 9.503 -8.509 1.00 53.72 81 SER A C 1
ATOM 661 O O . SER A 1 81 ? 20.843 8.793 -8.505 1.00 53.72 81 SER A O 1
ATOM 663 N N . PRO A 1 82 ? 22.196 10.231 -9.590 1.00 49.78 82 PRO A N 1
ATOM 664 C CA . PRO A 1 82 ? 21.430 10.220 -10.831 1.00 49.78 82 PRO A CA 1
ATOM 665 C C . PRO A 1 82 ? 21.274 8.797 -11.375 1.00 49.78 82 PRO A C 1
ATOM 667 O O . PRO A 1 82 ? 22.261 8.114 -11.642 1.00 49.78 82 PRO A O 1
ATOM 670 N N . GLY A 1 83 ? 20.026 8.364 -11.561 1.00 53.19 83 GLY A N 1
ATOM 671 C CA . GLY A 1 83 ? 19.712 7.063 -12.146 1.00 53.19 83 GLY A CA 1
ATOM 672 C C . GLY A 1 83 ? 19.649 5.899 -11.158 1.00 53.19 83 GLY A C 1
ATOM 673 O O . GLY A 1 83 ? 19.756 4.766 -11.598 1.00 53.19 83 GLY A O 1
ATOM 674 N N . SER A 1 84 ? 19.466 6.121 -9.856 1.00 56.78 84 SER A N 1
ATOM 675 C CA . SER A 1 84 ? 19.323 5.031 -8.867 1.00 56.78 84 SER A CA 1
ATOM 676 C C . SER A 1 84 ? 18.120 5.180 -7.933 1.00 56.78 84 SER A C 1
ATOM 678 O O . SER A 1 84 ? 18.123 4.624 -6.836 1.00 56.78 84 SER A O 1
ATOM 680 N N . SER A 1 85 ? 17.079 5.890 -8.373 1.00 64.69 85 SER A N 1
ATOM 681 C CA . SER A 1 85 ? 15.817 5.982 -7.639 1.00 64.69 85 SER A CA 1
ATOM 682 C C . SER A 1 85 ? 15.083 4.641 -7.728 1.00 64.69 85 SER A C 1
ATOM 684 O O . SER A 1 85 ? 14.343 4.375 -8.675 1.00 64.69 85 SER A O 1
ATOM 686 N N . TYR A 1 86 ? 15.355 3.749 -6.777 1.00 70.19 86 TYR A N 1
ATOM 687 C CA . TYR A 1 86 ? 14.662 2.469 -6.670 1.00 70.19 86 TYR A CA 1
ATOM 688 C C . TYR A 1 86 ? 13.367 2.672 -5.900 1.00 70.19 86 TYR A C 1
ATOM 690 O O . TYR A 1 86 ? 13.359 3.275 -4.826 1.00 70.19 86 TYR A O 1
ATOM 698 N N . GLN A 1 87 ? 12.267 2.134 -6.412 1.00 78.19 87 GLN A N 1
ATOM 699 C CA . GLN A 1 87 ? 11.025 2.127 -5.658 1.00 78.19 87 GLN A CA 1
ATOM 700 C C . GLN A 1 87 ? 10.745 0.799 -5.017 1.00 78.19 87 GLN A C 1
ATOM 702 O O . GLN A 1 87 ? 11.079 -0.277 -5.521 1.00 78.19 87 GLN A O 1
ATOM 707 N N . ARG A 1 88 ? 10.093 0.921 -3.868 1.00 84.44 88 ARG A N 1
ATOM 708 C CA . ARG A 1 88 ? 9.669 -0.206 -3.068 1.00 84.44 88 ARG A CA 1
ATOM 709 C C . ARG A 1 88 ? 8.188 -0.076 -2.785 1.00 84.44 88 ARG A C 1
ATOM 711 O O . ARG A 1 88 ? 7.745 0.973 -2.322 1.00 84.44 88 ARG A O 1
ATOM 718 N N . VAL A 1 89 ? 7.445 -1.152 -2.998 1.00 88.38 89 VAL A N 1
ATOM 719 C CA . VAL A 1 89 ? 6.111 -1.273 -2.407 1.00 88.38 89 VAL A CA 1
ATOM 720 C C . VAL A 1 89 ? 6.279 -1.654 -0.946 1.00 88.38 89 VAL A C 1
ATOM 722 O O . VAL A 1 89 ? 7.094 -2.517 -0.622 1.00 88.38 89 VAL A O 1
ATOM 725 N N . ARG A 1 90 ? 5.530 -0.994 -0.069 1.00 89.56 90 ARG A N 1
ATOM 726 C CA . ARG A 1 90 ? 5.481 -1.233 1.373 1.00 89.56 90 ARG A CA 1
ATOM 727 C C . ARG A 1 90 ? 4.041 -1.443 1.780 1.00 89.56 90 ARG A C 1
ATOM 729 O O . ARG A 1 90 ? 3.177 -0.650 1.419 1.00 89.56 90 ARG A O 1
ATOM 736 N N . ILE A 1 91 ? 3.826 -2.481 2.571 1.00 91.81 91 ILE A N 1
ATOM 737 C CA . ILE A 1 91 ? 2.530 -2.786 3.167 1.00 91.81 91 ILE A CA 1
ATOM 738 C C . ILE A 1 91 ? 2.608 -2.453 4.656 1.00 91.81 91 ILE A C 1
ATOM 740 O O . ILE A 1 91 ? 3.494 -2.953 5.360 1.00 91.81 91 ILE A O 1
ATOM 744 N N . TRP A 1 92 ? 1.691 -1.608 5.117 1.00 93.06 92 TRP A N 1
ATOM 745 C CA . TRP A 1 92 ? 1.410 -1.385 6.528 1.00 93.06 92 TRP A CA 1
ATOM 746 C C . TRP A 1 92 ? 0.121 -2.115 6.876 1.00 93.06 92 TRP A C 1
ATOM 748 O O . TRP A 1 92 ? -0.972 -1.660 6.539 1.00 93.06 92 TRP A O 1
ATOM 758 N N . ARG A 1 93 ? 0.272 -3.251 7.552 1.00 93.81 93 ARG A N 1
ATOM 759 C CA . ARG A 1 93 ? -0.852 -4.056 8.011 1.00 93.81 93 ARG A CA 1
ATOM 760 C C . ARG A 1 93 ? -1.528 -3.413 9.197 1.00 93.81 93 ARG A C 1
ATOM 762 O O . ARG A 1 93 ? -0.848 -2.967 10.127 1.00 93.81 93 ARG A O 1
ATOM 769 N N . ASN A 1 94 ? -2.842 -3.383 9.156 1.00 94.69 94 ASN A N 1
ATOM 770 C CA . ASN A 1 94 ? -3.691 -2.790 10.151 1.00 94.69 94 ASN A CA 1
ATOM 771 C C . ASN A 1 94 ? -3.839 -3.735 11.344 1.00 94.69 94 ASN A C 1
ATOM 773 O O . ASN A 1 94 ? -4.558 -4.724 11.330 1.00 94.69 94 ASN A O 1
ATOM 777 N N . LEU A 1 95 ? -3.172 -3.383 12.436 1.00 93.62 95 LEU A N 1
ATOM 778 C CA . LEU A 1 95 ? -3.227 -4.112 13.700 1.00 93.62 95 LEU A CA 1
ATOM 779 C C . LEU A 1 95 ? -4.205 -3.467 14.687 1.00 93.62 95 LEU A C 1
ATOM 781 O O . LEU A 1 95 ? -4.139 -3.739 15.887 1.00 93.62 95 LEU A O 1
ATOM 785 N N . SER A 1 96 ? -5.088 -2.596 14.197 1.00 93.75 96 SER A N 1
ATOM 786 C CA . SER A 1 96 ? -6.019 -1.849 15.033 1.00 93.75 96 SER A CA 1
ATOM 787 C C . SER A 1 96 ? -6.929 -2.781 15.818 1.00 93.75 96 SER A C 1
ATOM 789 O O . SER A 1 96 ? -7.266 -3.894 15.397 1.00 93.75 96 SER A O 1
ATOM 791 N N . ASN A 1 97 ? -7.348 -2.288 16.970 1.00 90.69 97 ASN A N 1
ATOM 792 C CA . ASN A 1 97 ? -8.406 -2.863 17.779 1.00 90.69 97 ASN A CA 1
ATOM 793 C C . ASN A 1 97 ? -9.453 -1.769 18.050 1.00 90.69 97 ASN A C 1
ATOM 795 O O . ASN A 1 97 ? -9.403 -0.693 17.455 1.00 90.69 97 ASN A O 1
ATOM 799 N N . HIS A 1 98 ? -10.430 -2.052 18.908 1.00 85.31 98 HIS A N 1
ATOM 800 C CA . HIS A 1 98 ? -11.518 -1.112 19.188 1.00 85.31 98 HIS A CA 1
ATOM 801 C C . HIS A 1 98 ? -11.026 0.237 19.747 1.00 85.31 98 HIS A C 1
ATOM 803 O O . HIS A 1 98 ? -11.579 1.297 19.437 1.00 85.31 98 HIS A O 1
ATOM 809 N N . ASP A 1 99 ? -9.956 0.199 20.537 1.00 86.38 99 ASP A N 1
ATOM 810 C CA . ASP A 1 99 ? -9.491 1.345 21.310 1.00 86.38 99 ASP A CA 1
ATOM 811 C C . ASP A 1 99 ? -8.440 2.162 20.559 1.00 86.38 99 ASP A C 1
ATOM 813 O O . ASP A 1 99 ? -8.331 3.376 20.763 1.00 86.38 99 ASP A O 1
ATOM 817 N N . GLU A 1 100 ? -7.701 1.520 19.652 1.00 88.44 100 GLU A N 1
ATOM 818 C CA . GLU A 1 100 ? -6.522 2.109 19.044 1.00 88.44 100 GLU A CA 1
ATOM 819 C C . GLU A 1 100 ? -6.295 1.681 17.597 1.00 88.44 100 GLU A C 1
ATOM 821 O O . GLU A 1 100 ? -6.374 0.500 17.249 1.00 88.44 100 GLU A O 1
ATOM 826 N N . ILE A 1 101 ? -5.920 2.663 16.773 1.00 90.75 101 ILE A N 1
ATOM 827 C CA . ILE A 1 101 ? -5.454 2.414 15.415 1.00 90.75 101 ILE A CA 1
ATOM 828 C C . ILE A 1 101 ? -3.937 2.227 15.426 1.00 90.75 101 ILE A C 1
ATOM 830 O O . ILE A 1 101 ? -3.196 3.117 15.849 1.00 90.75 101 ILE A O 1
ATOM 834 N N . ARG A 1 102 ? -3.469 1.076 14.942 1.00 91.69 102 ARG A N 1
ATOM 835 C CA . ARG A 1 102 ? -2.044 0.727 14.871 1.00 91.69 102 ARG A CA 1
ATOM 836 C C . ARG A 1 102 ? -1.724 0.037 13.559 1.00 91.69 102 ARG A C 1
ATOM 838 O O . ARG A 1 102 ? -2.528 -0.734 13.049 1.00 91.69 102 ARG A O 1
ATOM 845 N N . PHE A 1 103 ? -0.509 0.254 13.072 1.00 92.62 103 PHE A N 1
ATOM 846 C CA . PHE A 1 103 ? 0.030 -0.438 11.907 1.00 92.62 103 PHE A CA 1
ATOM 847 C C . PHE A 1 103 ? 1.345 -1.133 12.257 1.00 92.62 103 PHE A C 1
ATOM 849 O O . PHE A 1 103 ? 2.053 -0.702 13.167 1.00 92.62 103 PHE A O 1
ATOM 856 N N . ASN A 1 104 ? 1.680 -2.214 11.554 1.00 88.38 104 ASN A N 1
ATOM 857 C CA . ASN A 1 104 ? 2.935 -2.924 11.788 1.00 88.38 104 ASN A CA 1
ATOM 858 C C . ASN A 1 104 ? 4.179 -2.079 11.435 1.00 88.38 104 ASN A C 1
ATOM 860 O O . ASN A 1 104 ? 4.220 -1.322 10.465 1.00 88.38 104 ASN A O 1
ATOM 864 N N . GLU A 1 105 ? 5.253 -2.277 12.201 1.00 68.75 105 GLU A N 1
ATOM 865 C CA . GLU A 1 105 ? 6.565 -1.680 11.907 1.00 68.75 105 GLU A CA 1
ATOM 866 C C . GLU A 1 105 ? 7.420 -2.579 10.999 1.00 68.75 105 GLU A C 1
ATOM 868 O O . GLU A 1 105 ? 8.223 -2.089 10.203 1.00 68.75 105 GLU A O 1
ATOM 873 N N . ARG A 1 106 ? 7.230 -3.907 11.086 1.00 62.88 106 ARG A N 1
ATOM 874 C CA . ARG A 1 106 ? 7.900 -4.895 10.226 1.00 62.88 106 ARG A CA 1
ATOM 875 C C . ARG A 1 106 ? 7.194 -4.998 8.891 1.00 62.88 106 ARG A C 1
ATOM 877 O O . ARG A 1 106 ? 6.083 -5.509 8.801 1.00 62.88 106 ARG A O 1
ATOM 884 N N . VAL A 1 107 ? 7.878 -4.522 7.870 1.00 66.81 107 VAL A N 1
ATOM 885 C CA . VAL A 1 107 ? 7.285 -4.203 6.581 1.00 66.81 107 VAL A CA 1
ATOM 886 C C . VAL A 1 107 ? 7.765 -5.170 5.520 1.00 66.81 107 VAL A C 1
ATOM 888 O O . VAL A 1 107 ? 8.971 -5.336 5.338 1.00 66.81 107 VAL A O 1
ATOM 891 N N . HIS A 1 108 ? 6.824 -5.717 4.757 1.00 71.19 108 HIS A N 1
ATOM 892 C CA . HIS A 1 108 ? 7.141 -6.382 3.501 1.00 71.19 108 HIS A CA 1
ATOM 893 C C . HIS A 1 108 ? 7.504 -5.325 2.456 1.00 71.19 108 HIS A C 1
ATOM 895 O O . HIS A 1 108 ? 6.757 -4.363 2.260 1.00 71.19 108 HIS A O 1
ATOM 901 N N . ARG A 1 109 ? 8.687 -5.476 1.849 1.00 75.25 109 ARG A N 1
ATOM 902 C CA . ARG A 1 109 ? 9.218 -4.572 0.825 1.00 75.25 109 ARG A CA 1
ATOM 903 C C . ARG A 1 109 ? 9.470 -5.365 -0.447 1.00 75.25 109 ARG A C 1
ATOM 905 O O . ARG A 1 109 ? 10.193 -6.356 -0.402 1.00 75.25 109 ARG A O 1
ATOM 912 N N . PHE A 1 110 ? 8.949 -4.882 -1.567 1.00 78.25 110 PHE A N 1
ATOM 913 C CA . PHE A 1 110 ? 9.212 -5.461 -2.885 1.00 78.25 110 PHE A CA 1
ATOM 914 C C . PHE A 1 110 ? 9.832 -4.398 -3.779 1.00 78.25 110 PHE A C 1
ATOM 916 O O . PHE A 1 110 ? 9.285 -3.302 -3.888 1.00 78.25 110 PHE A O 1
ATOM 923 N N . SER A 1 111 ? 10.983 -4.700 -4.381 1.00 78.81 111 SER A N 1
ATOM 924 C CA . SER A 1 111 ? 11.591 -3.818 -5.380 1.00 78.81 111 SER A CA 1
ATOM 925 C C . SER A 1 111 ? 10.793 -3.916 -6.674 1.00 78.81 111 SER A C 1
ATOM 927 O O . SER A 1 111 ? 10.573 -5.018 -7.167 1.00 78.81 111 SER A O 1
ATOM 929 N N . ILE A 1 112 ? 10.378 -2.774 -7.217 1.00 79.25 112 ILE A N 1
ATOM 930 C CA . ILE A 1 112 ? 9.552 -2.699 -8.434 1.00 79.25 112 ILE A CA 1
ATOM 931 C C . ILE A 1 112 ? 10.229 -1.882 -9.544 1.00 79.25 112 ILE A C 1
ATOM 933 O O . ILE A 1 112 ? 9.574 -1.366 -10.439 1.00 79.25 112 ILE A O 1
ATOM 937 N N . GLY A 1 113 ? 11.555 -1.739 -9.492 1.00 77.12 113 GLY A N 1
ATOM 938 C CA . GLY A 1 113 ? 12.311 -0.983 -10.490 1.00 77.12 113 GLY A CA 1
ATOM 939 C C . GLY A 1 113 ? 12.340 0.525 -10.219 1.00 77.12 113 GLY A C 1
ATOM 940 O O . GLY A 1 113 ? 12.443 0.945 -9.065 1.00 77.12 113 GLY A O 1
ATOM 941 N N . ARG A 1 114 ? 12.345 1.325 -11.294 1.00 76.44 114 ARG A N 1
ATOM 942 C CA . ARG A 1 114 ? 12.556 2.785 -11.275 1.00 76.44 114 ARG A CA 1
ATOM 943 C C . ARG A 1 114 ? 11.318 3.562 -11.727 1.00 76.44 114 ARG A C 1
ATOM 945 O O . ARG A 1 114 ? 10.539 3.079 -12.548 1.00 76.44 114 ARG A O 1
ATOM 952 N N . ASP A 1 115 ? 11.182 4.781 -11.210 1.00 75.19 115 ASP A N 1
ATOM 953 C CA . ASP A 1 115 ? 10.159 5.788 -11.538 1.00 75.19 115 ASP A CA 1
ATOM 954 C C . ASP A 1 115 ? 8.673 5.338 -11.578 1.00 75.19 115 ASP A C 1
ATOM 956 O O . ASP A 1 115 ? 7.798 6.050 -12.065 1.00 75.19 115 ASP A O 1
ATOM 960 N N . SER A 1 116 ? 8.346 4.218 -10.943 1.00 75.56 116 SER A N 1
ATOM 961 C CA . SER A 1 116 ? 7.020 3.842 -10.461 1.00 75.56 116 SER A CA 1
ATOM 962 C C . SER A 1 116 ? 6.406 4.848 -9.496 1.00 75.56 116 SER A C 1
ATOM 964 O O . SER A 1 116 ? 6.901 5.111 -8.400 1.00 75.56 116 SER A O 1
ATOM 966 N N . ARG A 1 117 ? 5.252 5.385 -9.872 1.00 76.69 117 ARG A N 1
ATOM 967 C CA . ARG A 1 117 ? 4.506 6.322 -9.023 1.00 76.69 117 ARG A CA 1
ATOM 968 C C . ARG A 1 117 ? 3.115 5.838 -8.669 1.00 76.69 117 ARG A C 1
ATOM 970 O O . ARG A 1 117 ? 2.398 6.566 -8.004 1.00 76.69 117 ARG A O 1
ATOM 977 N N . ILE A 1 118 ? 2.718 4.655 -9.126 1.00 84.94 118 ILE A N 1
ATOM 978 C CA . ILE A 1 118 ? 1.346 4.172 -8.993 1.00 84.94 118 ILE A CA 1
ATOM 979 C C . ILE A 1 118 ? 1.378 2.728 -8.513 1.00 84.94 118 ILE A C 1
ATOM 981 O O . ILE A 1 118 ? 2.148 1.909 -9.014 1.00 84.94 118 ILE A O 1
ATOM 985 N N . VAL A 1 119 ? 0.503 2.443 -7.554 1.00 91.06 119 VAL A N 1
ATOM 986 C CA . VAL A 1 119 ? 0.146 1.090 -7.135 1.00 91.06 119 VAL A CA 1
ATOM 987 C C . VAL A 1 119 ? -1.365 0.931 -7.219 1.00 91.06 119 VAL A C 1
ATOM 989 O O . VAL A 1 119 ? -2.116 1.843 -6.857 1.00 91.06 119 VAL A O 1
ATOM 992 N N . ILE A 1 120 ? -1.790 -0.221 -7.718 1.00 93.50 120 ILE A N 1
ATOM 993 C CA . ILE A 1 120 ? -3.178 -0.665 -7.793 1.00 93.50 120 ILE A CA 1
ATOM 994 C C . ILE A 1 120 ? -3.257 -2.008 -7.070 1.00 93.50 120 ILE A C 1
ATOM 996 O O . ILE A 1 120 ? -2.339 -2.821 -7.178 1.00 93.50 120 ILE A O 1
ATOM 1000 N N . LEU A 1 121 ? -4.341 -2.206 -6.327 1.00 94.12 121 LEU A N 1
ATOM 1001 C CA . LEU A 1 121 ? -4.680 -3.475 -5.697 1.00 94.12 121 LEU A CA 1
ATOM 1002 C C . LEU A 1 121 ? -5.869 -4.072 -6.444 1.00 94.12 121 LEU A C 1
ATOM 1004 O O . LEU A 1 121 ? -6.843 -3.364 -6.709 1.00 94.12 121 LEU A O 1
ATOM 1008 N N . ALA A 1 122 ? -5.747 -5.331 -6.847 1.00 93.31 122 ALA A N 1
ATOM 1009 C CA . ALA A 1 122 ? -6.808 -6.069 -7.519 1.00 93.31 122 ALA A CA 1
ATOM 1010 C C . ALA A 1 122 ? -6.565 -7.570 -7.369 1.00 93.31 122 ALA A C 1
ATOM 1012 O O . ALA A 1 122 ? -5.417 -7.995 -7.349 1.00 93.31 122 ALA A O 1
ATOM 1013 N N . ASP A 1 123 ? -7.629 -8.365 -7.312 1.00 94.06 123 ASP A N 1
ATOM 1014 C CA . ASP A 1 123 ? -7.529 -9.822 -7.430 1.00 94.06 123 ASP A CA 1
ATOM 1015 C C . ASP A 1 123 ? -7.297 -10.191 -8.902 1.00 94.06 123 ASP A C 1
ATOM 1017 O O . ASP A 1 123 ? -8.223 -10.174 -9.718 1.00 94.06 123 ASP A O 1
ATOM 1021 N N . MET A 1 124 ? -6.037 -10.437 -9.256 1.00 95.12 124 MET A N 1
ATOM 1022 C CA . MET A 1 124 ? -5.626 -10.782 -10.618 1.00 95.12 124 MET A CA 1
ATOM 1023 C C . MET A 1 124 ? -5.579 -12.298 -10.817 1.00 95.12 124 MET A C 1
ATOM 1025 O O . MET A 1 124 ? -5.644 -12.765 -11.958 1.00 95.12 124 MET A O 1
ATOM 1029 N N . SER A 1 125 ? -5.447 -13.056 -9.729 1.00 93.50 125 SER A N 1
ATOM 1030 C CA . SER A 1 125 ? -5.327 -14.512 -9.741 1.00 93.50 125 SER A CA 1
ATOM 1031 C C . SER A 1 125 ? -6.677 -15.247 -9.675 1.00 93.50 125 SER A C 1
ATOM 1033 O O . SER A 1 125 ? -6.771 -16.397 -10.109 1.00 93.50 125 SER A O 1
ATOM 1035 N N . GLY A 1 126 ? -7.737 -14.578 -9.213 1.00 94.06 126 GLY A N 1
ATOM 1036 C CA . GLY A 1 126 ? -9.079 -15.131 -9.032 1.00 94.06 126 GLY A CA 1
ATOM 1037 C C . GLY A 1 126 ? -9.261 -15.907 -7.723 1.00 94.06 126 GLY A C 1
ATOM 1038 O O . GLY A 1 126 ? -10.181 -16.723 -7.621 1.00 94.06 126 GLY A O 1
ATOM 1039 N N . ASP A 1 127 ? -8.388 -15.701 -6.739 1.00 92.81 127 ASP A N 1
ATOM 1040 C CA . ASP A 1 127 ? -8.385 -16.406 -5.454 1.00 92.81 127 ASP A CA 1
ATOM 1041 C C . ASP A 1 127 ? -9.063 -15.613 -4.316 1.00 92.81 127 ASP A C 1
ATOM 1043 O O . ASP A 1 127 ? -9.083 -16.054 -3.162 1.00 92.81 127 ASP A O 1
ATOM 1047 N N . ASN A 1 128 ? -9.687 -14.478 -4.646 1.00 89.50 128 ASN A N 1
ATOM 1048 C CA . ASN A 1 128 ? -10.261 -13.492 -3.729 1.00 89.50 128 ASN A CA 1
ATOM 1049 C C . ASN A 1 128 ? -9.234 -12.814 -2.814 1.00 89.50 128 ASN A C 1
ATOM 1051 O O . ASN A 1 128 ? -9.590 -12.298 -1.749 1.00 89.50 128 ASN A O 1
ATOM 1055 N N . ARG A 1 129 ? -7.963 -12.786 -3.214 1.00 91.06 129 ARG A N 1
ATOM 1056 C CA . ARG A 1 129 ? -6.892 -12.086 -2.512 1.00 91.06 129 ARG A CA 1
ATOM 1057 C C . ARG A 1 129 ? -6.404 -10.909 -3.346 1.00 91.06 129 ARG A C 1
ATOM 1059 O O . ARG A 1 129 ? -6.398 -10.945 -4.565 1.00 91.06 129 ARG A O 1
ATOM 1066 N N . GLN A 1 130 ? -6.017 -9.821 -2.681 1.00 92.38 130 GLN A N 1
ATOM 1067 C CA . GLN A 1 130 ? -5.470 -8.668 -3.393 1.00 92.38 130 GLN A CA 1
ATOM 1068 C C . GLN A 1 130 ? -4.042 -8.963 -3.866 1.00 92.38 130 GLN A C 1
ATOM 1070 O O . GLN A 1 130 ? -3.164 -9.251 -3.049 1.00 92.38 130 GLN A O 1
ATOM 1075 N N . ASP A 1 131 ? -3.825 -8.812 -5.168 1.00 93.12 131 ASP A N 1
ATOM 1076 C CA . ASP A 1 131 ? -2.518 -8.745 -5.811 1.00 93.12 131 ASP A CA 1
ATOM 1077 C C . ASP A 1 131 ? -2.095 -7.285 -5.989 1.00 93.12 131 ASP A C 1
ATOM 1079 O O . ASP A 1 131 ? -2.884 -6.346 -5.829 1.00 93.12 131 ASP A O 1
ATOM 1083 N N . ILE A 1 132 ? -0.825 -7.073 -6.325 1.00 92.56 132 ILE A N 1
ATOM 1084 C CA . ILE A 1 132 ? -0.260 -5.735 -6.503 1.00 92.56 132 ILE A CA 1
ATOM 1085 C C . ILE A 1 132 ? 0.083 -5.526 -7.971 1.00 92.56 132 ILE A C 1
ATOM 1087 O O . ILE A 1 132 ? 0.883 -6.263 -8.544 1.00 92.56 132 ILE A O 1
ATOM 1091 N N . VAL A 1 133 ? -0.452 -4.459 -8.560 1.00 92.50 133 VAL A N 1
ATOM 1092 C CA . VAL A 1 133 ? -0.081 -4.002 -9.900 1.00 92.50 133 VAL A CA 1
ATOM 1093 C C . VAL A 1 133 ? 0.648 -2.666 -9.802 1.00 92.50 133 VAL A C 1
ATOM 1095 O O . VAL A 1 133 ? 0.159 -1.697 -9.214 1.00 92.50 133 VAL A O 1
ATOM 1098 N N . CYS A 1 134 ? 1.829 -2.607 -10.402 1.00 90.12 134 CYS A N 1
ATOM 1099 C CA . CYS A 1 134 ? 2.677 -1.426 -10.472 1.00 90.12 134 CYS A CA 1
ATOM 1100 C C . CYS A 1 134 ? 3.122 -1.169 -11.913 1.00 90.12 134 CYS A C 1
ATOM 1102 O O . CYS A 1 134 ? 3.056 -2.040 -12.775 1.00 90.12 134 CYS A O 1
ATOM 1104 N N . ILE A 1 135 ? 3.623 0.035 -12.167 1.00 87.31 135 ILE A N 1
ATOM 1105 C CA . ILE A 1 135 ? 4.301 0.382 -13.423 1.00 87.31 135 ILE A CA 1
ATOM 11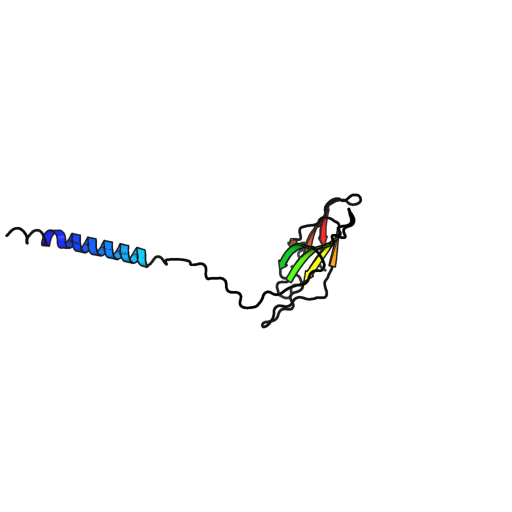06 C C . ILE A 1 135 ? 5.728 0.799 -13.112 1.00 87.31 135 ILE A C 1
ATOM 1108 O O . ILE A 1 135 ? 5.915 1.527 -12.148 1.00 87.31 135 ILE A O 1
ATOM 1112 N N . ASN A 1 136 ? 6.724 0.411 -13.896 1.00 83.56 136 ASN A N 1
ATOM 1113 C CA . ASN A 1 136 ? 8.044 1.044 -13.859 1.00 83.56 136 ASN A CA 1
ATOM 1114 C C . ASN A 1 136 ? 8.318 1.747 -15.188 1.00 83.56 136 ASN A C 1
ATOM 1116 O O . ASN A 1 136 ? 7.759 1.396 -16.227 1.00 83.56 136 ASN A O 1
ATOM 1120 N N . GLN A 1 137 ? 9.167 2.767 -15.154 1.00 80.31 137 GLN A N 1
ATOM 1121 C CA . GLN A 1 137 ? 9.562 3.476 -16.367 1.00 80.31 137 GLN A CA 1
ATOM 1122 C C . GLN A 1 137 ? 10.852 2.884 -16.940 1.00 80.31 137 GLN A C 1
ATOM 1124 O O . GLN A 1 137 ? 11.663 2.332 -16.184 1.00 80.31 137 GLN A O 1
ATOM 1129 N N . PRO A 1 138 ? 11.062 3.003 -18.264 1.00 79.00 138 PRO A N 1
ATOM 1130 C CA . PRO A 1 138 ? 12.340 2.652 -18.853 1.00 79.00 138 PRO A CA 1
ATOM 1131 C C . PRO A 1 138 ? 13.446 3.540 -18.275 1.00 79.00 138 PRO A C 1
ATOM 1133 O O . PRO A 1 138 ? 13.307 4.758 -18.166 1.00 79.00 138 PRO A O 1
ATOM 1136 N N . GLY A 1 139 ? 14.550 2.911 -17.896 1.00 72.25 139 GLY A N 1
ATOM 1137 C CA . GLY A 1 139 ? 15.779 3.554 -17.459 1.00 72.25 139 GLY A CA 1
ATOM 1138 C C . GLY A 1 139 ? 16.886 3.387 -18.496 1.00 72.25 139 GLY A C 1
ATOM 1139 O O . GLY A 1 139 ? 16.688 2.800 -19.554 1.00 72.25 139 GLY A O 1
ATOM 1140 N N . ARG A 1 140 ? 18.092 3.864 -18.165 1.00 73.19 140 ARG A N 1
ATOM 1141 C CA . ARG A 1 140 ? 19.285 3.663 -19.012 1.00 73.19 140 ARG A CA 1
ATOM 1142 C C . ARG A 1 140 ? 19.563 2.192 -19.341 1.00 73.19 140 ARG A C 1
ATOM 1144 O O . ARG A 1 140 ? 20.039 1.919 -20.434 1.00 73.19 140 ARG A O 1
ATOM 1151 N N . ASP A 1 141 ? 19.248 1.292 -18.409 1.00 72.56 141 ASP A N 1
ATOM 1152 C CA . ASP A 1 141 ? 19.636 -0.123 -18.462 1.00 72.56 141 ASP A CA 1
ATOM 1153 C C . ASP A 1 141 ? 18.442 -1.075 -18.231 1.00 72.56 141 ASP A C 1
ATOM 1155 O O . ASP A 1 141 ? 18.633 -2.242 -17.896 1.00 72.56 141 ASP A O 1
ATOM 1159 N N . SER A 1 142 ? 17.200 -0.586 -18.333 1.00 73.69 142 SER A N 1
ATOM 1160 C CA . SER A 1 142 ? 15.998 -1.396 -18.082 1.00 73.69 142 SER A CA 1
ATOM 1161 C C . SER A 1 142 ? 14.797 -0.884 -18.866 1.00 73.69 142 SER A C 1
ATOM 1163 O O . SER A 1 142 ? 14.575 0.323 -18.903 1.00 73.69 142 SER A O 1
ATOM 1165 N N . ASP A 1 143 ? 13.971 -1.781 -19.395 1.00 82.44 143 ASP A N 1
ATOM 1166 C CA . ASP A 1 143 ? 12.692 -1.409 -20.000 1.00 82.44 143 ASP A CA 1
ATOM 1167 C C . ASP A 1 143 ? 11.641 -1.046 -18.940 1.00 82.44 143 ASP A C 1
ATOM 1169 O O . ASP A 1 143 ? 11.694 -1.480 -17.783 1.00 82.44 143 ASP A O 1
ATOM 1173 N N . GLY A 1 144 ? 10.675 -0.225 -19.350 1.00 83.81 144 GLY A N 1
ATOM 1174 C CA . GLY A 1 144 ? 9.467 0.015 -18.571 1.00 83.81 144 GLY A CA 1
ATOM 1175 C C . GLY A 1 144 ? 8.477 -1.119 -18.783 1.00 83.81 144 GLY A C 1
ATOM 1176 O O . GLY A 1 144 ? 8.311 -1.608 -19.899 1.00 83.81 144 GLY A O 1
ATOM 1177 N N . ALA A 1 145 ? 7.809 -1.525 -17.717 1.00 86.88 145 ALA A N 1
ATOM 1178 C CA . ALA A 1 145 ? 6.888 -2.641 -17.701 1.00 86.88 145 ALA A CA 1
ATOM 1179 C C . ALA A 1 145 ? 5.723 -2.376 -16.740 1.00 86.88 145 ALA A C 1
ATOM 1181 O O . ALA A 1 145 ? 5.790 -1.559 -15.818 1.00 86.88 145 ALA A O 1
ATOM 1182 N N . ILE A 1 146 ? 4.638 -3.113 -16.964 1.00 89.81 146 ILE A N 1
ATOM 1183 C CA . ILE A 1 146 ? 3.615 -3.332 -15.946 1.00 89.81 146 ILE A CA 1
ATOM 1184 C C . ILE A 1 146 ? 4.080 -4.539 -15.134 1.00 89.81 146 ILE A C 1
ATOM 1186 O O . ILE A 1 146 ? 4.335 -5.605 -15.692 1.00 89.81 146 ILE A O 1
ATOM 1190 N N . ILE A 1 147 ? 4.216 -4.359 -13.826 1.00 88.75 147 ILE A N 1
ATOM 1191 C CA . ILE A 1 147 ? 4.649 -5.389 -12.887 1.00 88.75 147 ILE A CA 1
ATOM 1192 C C . ILE A 1 147 ? 3.415 -5.860 -12.130 1.00 88.75 147 ILE A C 1
ATOM 1194 O O . ILE A 1 147 ? 2.732 -5.051 -11.505 1.00 88.75 147 ILE A O 1
ATOM 1198 N N . VAL A 1 148 ? 3.151 -7.163 -12.169 1.00 91.12 148 VAL A N 1
ATOM 1199 C CA . VAL A 1 148 ? 2.102 -7.807 -11.375 1.00 91.12 148 VAL A CA 1
ATOM 1200 C C . VAL A 1 148 ? 2.783 -8.710 -10.356 1.00 91.12 148 VAL A C 1
ATOM 1202 O O . VAL A 1 148 ? 3.525 -9.617 -10.730 1.00 91.12 148 VAL A O 1
ATOM 1205 N N . LEU A 1 149 ? 2.566 -8.439 -9.073 1.00 89.62 149 LEU A N 1
ATOM 1206 C CA . LEU A 1 149 ? 2.987 -9.294 -7.970 1.00 89.62 149 LEU A CA 1
ATOM 1207 C C . LEU A 1 149 ? 1.751 -10.040 -7.480 1.00 89.62 149 LEU A C 1
ATOM 1209 O O . LEU A 1 149 ? 0.898 -9.448 -6.817 1.00 89.62 149 LEU A O 1
ATOM 1213 N N . VAL A 1 150 ? 1.666 -11.314 -7.852 1.00 90.06 150 VAL A N 1
ATOM 1214 C CA . VAL A 1 150 ? 0.598 -12.214 -7.415 1.00 90.06 150 VAL A CA 1
ATOM 1215 C C . VAL A 1 150 ? 0.917 -12.716 -6.012 1.00 90.06 150 VAL A C 1
ATOM 1217 O O . VAL A 1 150 ? 2.070 -13.045 -5.718 1.00 90.06 150 VAL A O 1
ATOM 1220 N N . ARG A 1 151 ? -0.085 -12.720 -5.141 1.00 82.31 151 ARG A N 1
ATOM 1221 C CA . ARG A 1 151 ? 0.005 -13.249 -3.787 1.00 82.31 151 ARG A CA 1
ATOM 1222 C C . ARG A 1 151 ? -0.154 -14.773 -3.811 1.00 82.31 151 ARG A C 1
ATOM 1224 O O . ARG A 1 151 ? -0.904 -15.309 -4.616 1.00 82.31 151 ARG A O 1
ATOM 1231 N N . ASP A 1 152 ? 0.574 -15.447 -2.922 1.00 76.06 152 ASP A N 1
ATOM 1232 C CA . ASP A 1 152 ? 0.422 -16.888 -2.666 1.00 76.06 152 ASP A CA 1
ATOM 1233 C C . ASP A 1 152 ? -0.852 -17.213 -1.855 1.00 76.06 152 ASP A C 1
ATOM 1235 O O . ASP A 1 152 ? -1.340 -16.345 -1.081 1.00 76.06 152 ASP A O 1
#

Sequence (152 aa):
MAIYILEDKYESEIATMKKYTLIMFIMYFTVPVSAQMDHVTFLRPPIRIPIEYYLGHIQVQDFDGDGKTDLVGVLIDDNRSPGSSYQRVRIWRNLSNHDEIRFNERVHRFSIGRDSRIVILADMSGDNRQDIVCINQPGRDSDGAIIVLVRD

pLDDT: mean 77.65, std 14.35, range [45.75, 95.5]